Protein AF-0000000072271873 (afdb_homodimer)

Foldseek 3Di:
DVVVLVVLVCVLCVDPLLVVLLVVQVVDQVWDWLVRSCVVSVHDSVVSVVSVVSCVVNVQWDWDDDVPIITIHGDPVVVVVVVVVVVVD/DVVVLVVLVCVLCVDPLLVVLLVVQVVDQVWDWLVRSCVVSVHDSVVSVVSVVSCVVNVQWDWDDDVPIITIHGPPVVVVVVVVVVVVD

Secondary structure (DSSP, 8-state):
-HHHHHHHHHHHH--HHHHHHHHHHHH-TT-EEHHHHHHHHT--HHHHHHHHHHHHHTTSEEEEEETTEEEEEE-HHHHHHHHHHHHT-/-HHHHHHHHHHHH--HHHHHHHHHHHH-TT-EEHHHHHHHHT--HHHHHHHHHHHHHTTSEEEEEETTEEEEEE-HHHHHHHHHHHHT-

pLDDT: mean 91.94, std 7.31, range [57.03, 98.06]

Structure (mmCIF, N/CA/C/O backbone):
data_AF-0000000072271873-model_v1
#
loop_
_entity.id
_entity.type
_entity.pdbx_description
1 polymer 'ArsR family regulatory protein'
#
loop_
_atom_site.group_PDB
_atom_site.id
_atom_site.type_symbol
_atom_site.label_atom_id
_atom_site.label_alt_id
_atom_site.label_comp_id
_atom_site.label_asym_id
_atom_site.label_entity_id
_atom_site.label_seq_id
_atom_site.pdbx_PDB_ins_code
_atom_site.Cartn_x
_atom_site.Cartn_y
_atom_site.Cartn_z
_atom_site.occupancy
_atom_site.B_iso_or_equiv
_atom_site.auth_seq_id
_atom_site.auth_comp_id
_atom_site.auth_asym_id
_atom_site.auth_atom_id
_atom_site.pdbx_PDB_model_num
ATOM 1 N N . MET A 1 1 ? -14.484 7.496 3.025 1 57.03 1 MET A N 1
ATOM 2 C CA . MET A 1 1 ? -14.727 6.141 2.539 1 57.03 1 MET A CA 1
ATOM 3 C C . MET A 1 1 ? -13.641 5.711 1.555 1 57.03 1 MET A C 1
ATOM 5 O O . MET A 1 1 ? -13.156 4.578 1.612 1 57.03 1 MET A O 1
ATOM 9 N N . GLN A 1 2 ? -12.992 6.637 0.75 1 80.56 2 GLN A N 1
ATOM 10 C CA . GLN A 1 2 ? -12.086 6.34 -0.351 1 80.56 2 GLN A CA 1
ATOM 11 C C . GLN A 1 2 ? -10.703 5.953 0.166 1 80.56 2 GLN A C 1
ATOM 13 O O . GLN A 1 2 ? -10.062 5.047 -0.372 1 80.56 2 GLN A O 1
ATOM 18 N N . THR A 1 3 ? -10.516 6.289 1.536 1 85.19 3 THR A N 1
ATOM 19 C CA . THR A 1 3 ? -9.164 6.039 2.027 1 85.19 3 THR A CA 1
ATOM 20 C C . THR A 1 3 ? -9.047 4.625 2.594 1 85.19 3 THR A C 1
ATOM 22 O O . THR A 1 3 ? -7.977 4.02 2.549 1 85.19 3 THR A O 1
ATOM 25 N N . VAL A 1 4 ? -10.164 4.109 3.057 1 89.06 4 VAL A N 1
ATOM 26 C CA . VAL A 1 4 ? -10.133 2.781 3.658 1 89.06 4 VAL A CA 1
ATOM 27 C C . VAL A 1 4 ? -9.891 1.729 2.578 1 89.06 4 VAL A C 1
ATOM 29 O O . VAL A 1 4 ? -9.031 0.862 2.727 1 89.06 4 VAL A O 1
ATOM 32 N N . LYS A 1 5 ? -10.578 1.769 1.527 1 88 5 LYS A N 1
ATOM 33 C CA . LYS A 1 5 ? -10.43 0.822 0.426 1 88 5 LYS A CA 1
ATOM 34 C C . LYS A 1 5 ? -9.031 0.917 -0.192 1 88 5 LYS A C 1
ATOM 36 O O . LYS A 1 5 ? -8.406 -0.103 -0.483 1 88 5 LYS A O 1
ATOM 41 N N . ALA A 1 6 ? -8.617 2.133 -0.348 1 90.62 6 ALA A N 1
ATOM 42 C CA . ALA A 1 6 ? -7.285 2.344 -0.904 1 90.62 6 ALA A CA 1
ATOM 43 C C . ALA A 1 6 ? -6.207 1.769 0.013 1 90.62 6 ALA A C 1
ATOM 45 O O . ALA A 1 6 ? -5.316 1.048 -0.441 1 90.62 6 ALA A O 1
ATOM 46 N N . ALA A 1 7 ? -6.379 2.043 1.294 1 94.44 7 ALA A N 1
ATOM 47 C CA . ALA A 1 7 ? -5.395 1.565 2.264 1 94.44 7 ALA A CA 1
ATOM 48 C C . ALA A 1 7 ? -5.344 0.04 2.287 1 94.44 7 ALA A C 1
ATOM 50 O O . ALA A 1 7 ? -4.27 -0.55 2.41 1 94.44 7 ALA A O 1
ATOM 51 N N . ALA A 1 8 ? -6.461 -0.551 2.145 1 93 8 ALA A N 1
ATOM 52 C CA . ALA A 1 8 ? -6.527 -2.01 2.139 1 93 8 ALA A CA 1
ATOM 53 C C . ALA A 1 8 ? -5.785 -2.59 0.938 1 93 8 ALA A C 1
ATOM 55 O O . ALA A 1 8 ? -5.062 -3.58 1.066 1 93 8 ALA A O 1
ATOM 56 N N . LEU A 1 9 ? -5.969 -2.01 -0.128 1 91 9 LEU A N 1
ATOM 57 C CA . LEU A 1 9 ? -5.266 -2.461 -1.322 1 91 9 LEU A CA 1
ATOM 58 C C . LEU A 1 9 ? -3.76 -2.258 -1.173 1 91 9 LEU A C 1
ATOM 60 O O . LEU A 1 9 ? -2.973 -3.145 -1.517 1 91 9 LEU A O 1
ATOM 64 N N . PHE A 1 10 ? -3.422 -1.111 -0.667 1 94 10 PHE A N 1
ATOM 65 C CA . PHE A 1 10 ? -2.004 -0.831 -0.469 1 94 10 PHE A CA 1
ATOM 66 C C . PHE A 1 10 ? -1.388 -1.821 0.511 1 94 10 PHE A C 1
ATOM 68 O O . PHE A 1 10 ? -0.233 -2.223 0.353 1 94 10 PHE A O 1
ATOM 75 N N . LYS A 1 11 ? -2.156 -2.191 1.42 1 96.06 11 LYS A N 1
ATOM 76 C CA . LYS A 1 11 ? -1.692 -3.188 2.381 1 96.06 11 LYS A CA 1
ATOM 77 C C . LYS A 1 11 ? -1.389 -4.516 1.691 1 96.06 11 LYS A C 1
ATOM 79 O O . LYS A 1 11 ? -0.36 -5.137 1.96 1 96.06 11 LYS A O 1
ATOM 84 N N . VAL A 1 12 ? -2.203 -4.852 0.849 1 95.88 12 VAL A N 1
ATOM 85 C CA . VAL A 1 12 ? -2.023 -6.098 0.116 1 95.88 12 VAL A CA 1
ATOM 86 C C . VAL A 1 12 ? -0.77 -6.016 -0.75 1 95.88 12 VAL A C 1
ATOM 88 O O . VAL A 1 12 ? -0.06 -7.008 -0.926 1 95.88 12 VAL A O 1
ATOM 91 N N . LEU A 1 13 ? -0.451 -4.883 -1.203 1 94.75 13 LEU A N 1
ATOM 92 C CA . LEU A 1 13 ? 0.629 -4.699 -2.164 1 94.75 13 LEU A CA 1
ATOM 93 C C . LEU A 1 13 ? 1.922 -4.301 -1.46 1 94.75 13 LEU A C 1
ATOM 95 O O . LEU A 1 13 ? 2.945 -4.078 -2.109 1 94.75 13 LEU A O 1
ATOM 99 N N . SER A 1 14 ? 1.902 -4.254 -0.173 1 96.75 14 SER A N 1
ATOM 100 C CA . SER A 1 14 ? 3 -3.656 0.578 1 96.75 14 SER A CA 1
ATOM 101 C C . SER A 1 14 ? 4.086 -4.68 0.883 1 96.75 14 SER A C 1
ATOM 103 O O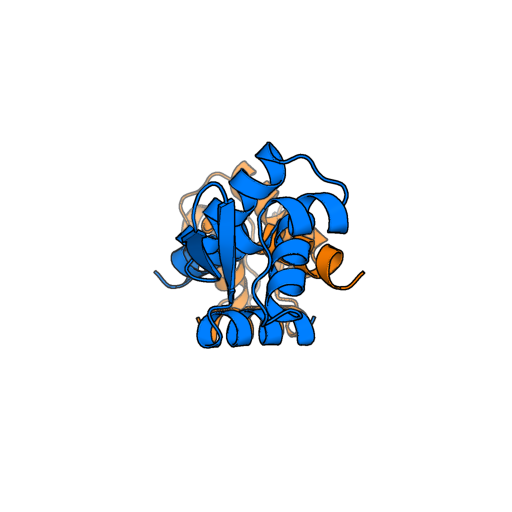 . SER A 1 14 ? 5.027 -4.395 1.627 1 96.75 14 SER A O 1
ATOM 105 N N . ASP A 1 15 ? 3.986 -5.867 0.437 1 97.19 15 ASP A N 1
ATOM 106 C CA . ASP A 1 15 ? 4.977 -6.922 0.637 1 97.19 15 ASP A CA 1
ATOM 107 C C . ASP A 1 15 ? 5.746 -7.203 -0.65 1 97.19 15 ASP A C 1
ATOM 109 O O . ASP A 1 15 ? 5.152 -7.555 -1.672 1 97.19 15 ASP A O 1
ATOM 113 N N . PRO A 1 16 ? 7.113 -7.055 -0.516 1 96.25 16 PRO A N 1
ATOM 114 C CA . PRO A 1 16 ? 7.902 -7.223 -1.738 1 96.25 16 PRO A CA 1
ATOM 115 C C . PRO A 1 16 ? 7.797 -8.625 -2.324 1 96.25 16 PRO A C 1
ATOM 117 O O . PRO A 1 16 ? 7.727 -8.789 -3.545 1 96.25 16 PRO A O 1
ATOM 120 N N . THR A 1 17 ? 7.809 -9.594 -1.513 1 96.69 17 THR A N 1
ATOM 121 C CA . THR A 1 17 ? 7.703 -10.969 -1.98 1 96.69 17 THR A CA 1
ATOM 122 C C . THR A 1 17 ? 6.352 -11.211 -2.645 1 96.69 17 THR A C 1
ATOM 124 O O . THR A 1 17 ? 6.277 -11.844 -3.701 1 96.69 17 THR A O 1
ATOM 127 N N . ARG A 1 18 ? 5.359 -10.703 -2.041 1 97.19 18 ARG A N 1
ATOM 128 C CA . ARG A 1 18 ? 4.012 -10.844 -2.586 1 97.19 18 ARG A CA 1
ATOM 129 C C . ARG A 1 18 ? 3.898 -10.172 -3.947 1 97.19 18 ARG A C 1
ATOM 131 O O . ARG A 1 18 ? 3.258 -10.703 -4.859 1 97.19 18 ARG A O 1
ATOM 138 N N . LEU A 1 19 ? 4.496 -9.062 -4.055 1 96.12 19 LEU A N 1
ATOM 139 C CA . LEU A 1 19 ? 4.492 -8.359 -5.336 1 96.12 19 LEU A CA 1
ATOM 140 C C . LEU A 1 19 ? 5.258 -9.156 -6.391 1 96.12 19 LEU A C 1
ATOM 142 O O . LEU A 1 19 ? 4.84 -9.219 -7.551 1 96.12 19 LEU A O 1
ATOM 146 N N . GLN A 1 20 ? 6.309 -9.719 -5.965 1 95.88 20 GLN A N 1
ATOM 147 C CA . GLN A 1 20 ? 7.078 -10.531 -6.895 1 95.88 20 GLN A CA 1
ATOM 148 C C . GLN A 1 20 ? 6.266 -11.727 -7.383 1 95.88 20 GLN A C 1
ATOM 150 O O . GLN A 1 20 ? 6.305 -12.07 -8.562 1 95.88 20 GLN A O 1
ATOM 155 N N . LEU A 1 21 ? 5.586 -12.336 -6.504 1 96.31 21 LEU A N 1
ATOM 156 C CA . LEU A 1 21 ? 4.727 -13.453 -6.863 1 96.31 21 LEU A CA 1
ATOM 157 C C . LEU A 1 21 ? 3.65 -13.016 -7.852 1 96.31 21 LEU A C 1
ATOM 159 O O . LEU A 1 21 ? 3.381 -13.719 -8.836 1 96.31 21 LEU A O 1
ATOM 163 N N . LEU A 1 22 ? 3.047 -11.914 -7.578 1 96.25 22 LEU A N 1
ATOM 164 C CA . LEU A 1 22 ? 2.014 -11.367 -8.453 1 96.25 22 LEU A CA 1
ATOM 165 C C . LEU A 1 22 ? 2.541 -11.203 -9.883 1 96.25 22 LEU A C 1
ATOM 167 O O . LEU A 1 22 ? 1.889 -11.625 -10.836 1 96.25 22 LEU A O 1
ATOM 171 N N . TYR A 1 23 ? 3.691 -10.648 -9.969 1 95 23 TYR A N 1
ATOM 172 C CA . TYR A 1 23 ? 4.266 -10.406 -11.289 1 95 23 TYR A CA 1
ATOM 173 C C . TYR A 1 23 ? 4.656 -11.711 -11.969 1 95 23 TYR A C 1
ATOM 175 O O . TYR A 1 23 ? 4.551 -11.836 -13.195 1 95 23 TYR A O 1
ATOM 183 N N . LEU A 1 24 ? 5.145 -12.633 -11.219 1 94.56 24 LEU A N 1
ATOM 184 C CA . LEU A 1 24 ? 5.473 -13.938 -11.773 1 94.56 24 LEU A CA 1
ATOM 185 C C . LEU A 1 24 ? 4.246 -14.578 -12.414 1 94.56 24 LEU A C 1
ATOM 187 O O . LEU A 1 24 ? 4.328 -15.109 -13.531 1 94.56 24 LEU A O 1
ATOM 191 N N . VAL A 1 25 ? 3.17 -14.492 -11.766 1 95.38 25 VAL A N 1
ATOM 192 C CA . VAL A 1 25 ? 1.926 -15.047 -12.289 1 95.38 25 VAL A CA 1
ATOM 193 C C . VAL A 1 25 ? 1.507 -14.273 -13.539 1 95.38 25 VAL A C 1
ATOM 195 O O . VAL A 1 25 ? 1.115 -14.875 -14.547 1 95.38 25 VAL A O 1
ATOM 198 N N . ALA A 1 26 ? 1.603 -12.984 -13.477 1 94.06 26 ALA A N 1
ATOM 199 C CA . ALA A 1 26 ? 1.192 -12.133 -14.586 1 94.06 26 ALA A CA 1
ATOM 200 C C . ALA A 1 26 ? 2.018 -12.422 -15.836 1 94.06 26 ALA A C 1
ATOM 202 O O . ALA A 1 26 ? 1.503 -12.359 -16.953 1 94.06 26 ALA A O 1
ATOM 203 N N . GLU A 1 27 ? 3.242 -12.727 -15.664 1 92.06 27 GLU A N 1
ATOM 204 C CA . GLU A 1 27 ? 4.176 -12.93 -16.766 1 92.06 27 GLU A CA 1
ATOM 205 C C . GLU A 1 27 ? 4.062 -14.336 -17.344 1 92.06 27 GLU A C 1
ATOM 207 O O . GLU A 1 27 ? 4.609 -14.633 -18.406 1 92.06 27 GLU A O 1
ATOM 212 N N . ASN A 1 28 ? 3.412 -15.148 -16.609 1 89.38 28 ASN A N 1
ATOM 213 C CA . ASN A 1 28 ? 3.277 -16.547 -17.031 1 89.38 28 ASN A CA 1
ATOM 214 C C . ASN A 1 28 ? 1.812 -16.953 -17.156 1 89.38 28 ASN A C 1
ATOM 216 O O . ASN A 1 28 ? 1.279 -17.656 -16.312 1 89.38 28 ASN A O 1
ATOM 220 N N . PRO A 1 29 ? 1.291 -16.641 -18.25 1 77.06 29 PRO A N 1
ATOM 221 C CA . PRO A 1 29 ? -0.138 -16.906 -18.422 1 77.06 29 PRO A CA 1
ATOM 222 C C . PRO A 1 29 ? -0.461 -18.406 -18.438 1 77.06 29 PRO A C 1
ATOM 224 O O . PRO A 1 29 ? -1.589 -18.797 -18.125 1 77.06 29 PRO A O 1
ATOM 227 N N . GLU A 1 30 ? 0.461 -19.375 -18.859 1 76.5 30 GLU A N 1
ATOM 228 C CA . GLU A 1 30 ? 0.23 -20.812 -18.812 1 76.5 30 GLU A CA 1
ATOM 229 C C . GLU A 1 30 ? 0.114 -21.312 -17.375 1 76.5 30 GLU A C 1
ATOM 231 O O . GLU A 1 30 ? 0.116 -22.516 -17.125 1 76.5 30 GLU A O 1
ATOM 236 N N . ARG A 1 31 ? -0.422 -20.781 -16.578 1 78.75 31 ARG A N 1
ATOM 237 C CA . ARG A 1 31 ? -0.798 -20.875 -15.172 1 78.75 31 ARG A CA 1
ATOM 238 C C . ARG A 1 31 ? 0.296 -21.547 -14.359 1 78.75 31 ARG A C 1
ATOM 240 O O . ARG A 1 31 ? 0.825 -22.594 -14.758 1 78.75 31 ARG A O 1
ATOM 247 N N . LEU A 1 32 ? 0.805 -20.938 -13.375 1 91.31 32 LEU A N 1
ATOM 248 C CA . LEU A 1 32 ? 1.803 -21.406 -12.414 1 91.31 32 LEU A CA 1
ATOM 249 C C . LEU A 1 32 ? 1.135 -22.062 -11.203 1 91.31 32 LEU A C 1
ATOM 251 O O . LEU A 1 32 ? 0.108 -21.578 -10.727 1 91.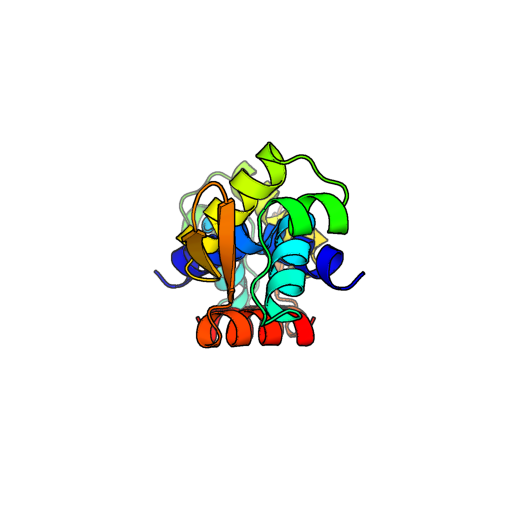31 32 LEU A O 1
ATOM 255 N N . CYS A 1 33 ? 1.712 -23.203 -10.789 1 92.94 33 CYS A N 1
ATOM 256 C CA . CYS A 1 33 ? 1.208 -23.812 -9.57 1 92.94 33 CYS A CA 1
ATOM 257 C C . CYS A 1 33 ? 2.047 -23.406 -8.367 1 92.94 33 CYS A C 1
ATOM 259 O O . CYS A 1 33 ? 3.072 -22.734 -8.516 1 92.94 33 CYS A O 1
ATOM 261 N N . CYS A 1 34 ? 1.631 -23.828 -7.117 1 94 34 CYS A N 1
ATOM 262 C CA . CYS A 1 34 ? 2.283 -23.453 -5.867 1 94 34 CYS A CA 1
ATOM 263 C C . CYS A 1 34 ? 3.736 -23.922 -5.855 1 94 34 CYS A C 1
ATOM 265 O O . CYS A 1 34 ? 4.609 -23.219 -5.336 1 94 34 CYS A O 1
ATOM 267 N N . VAL A 1 35 ? 4.004 -25 -6.523 1 94.38 35 VAL A N 1
ATOM 268 C CA . VAL A 1 35 ? 5.359 -25.547 -6.555 1 94.38 35 VAL A CA 1
ATOM 269 C C . VAL A 1 35 ? 6.246 -24.672 -7.434 1 94.38 35 VAL A C 1
ATOM 271 O O . VAL A 1 35 ? 7.363 -24.328 -7.047 1 94.38 35 VAL A O 1
ATOM 274 N N . ASP A 1 36 ? 5.758 -24.328 -8.586 1 95.25 36 ASP A N 1
ATOM 275 C CA . ASP A 1 36 ? 6.492 -23.438 -9.484 1 95.25 36 ASP A CA 1
ATOM 276 C C . ASP A 1 36 ? 6.859 -22.141 -8.797 1 95.25 36 ASP A C 1
ATOM 278 O O . ASP A 1 36 ? 7.988 -21.656 -8.922 1 95.25 36 ASP A O 1
ATOM 282 N N . LEU A 1 37 ? 5.941 -21.609 -8.102 1 95.88 37 LEU A N 1
ATOM 283 C CA . LEU A 1 37 ? 6.121 -20.312 -7.441 1 95.88 37 LEU A CA 1
ATOM 284 C C . LEU A 1 37 ? 7.156 -20.406 -6.324 1 95.88 37 LEU A C 1
ATOM 286 O O . LEU A 1 37 ? 8.039 -19.562 -6.215 1 95.88 37 LEU A O 1
ATOM 290 N N . SER A 1 38 ? 7.051 -21.438 -5.543 1 96.75 38 SER A N 1
ATOM 291 C CA . SER A 1 38 ? 7.984 -21.656 -4.441 1 96.75 38 SER A CA 1
ATOM 292 C C . SER A 1 38 ? 9.414 -21.781 -4.949 1 96.75 38 SER A C 1
ATOM 294 O O . SER A 1 38 ? 10.328 -21.172 -4.383 1 96.75 38 SER A O 1
ATOM 296 N N . GLU A 1 39 ? 9.578 -22.5 -5.98 1 95.88 39 GLU A N 1
ATOM 297 C CA . GLU A 1 39 ? 10.898 -22.719 -6.559 1 95.88 39 GLU A CA 1
ATOM 298 C C . GLU A 1 39 ? 11.438 -21.453 -7.211 1 95.88 39 GLU A C 1
ATOM 300 O O . GLU A 1 39 ? 12.617 -21.125 -7.07 1 95.88 39 GLU A O 1
ATOM 305 N N . ALA A 1 40 ? 10.578 -20.766 -7.879 1 94.75 40 ALA A N 1
ATOM 306 C CA . ALA A 1 40 ? 10.992 -19.594 -8.641 1 94.75 40 ALA A CA 1
ATOM 307 C C . ALA A 1 40 ? 11.539 -18.5 -7.715 1 94.75 40 ALA A C 1
ATOM 309 O O . ALA A 1 40 ? 12.5 -17.812 -8.062 1 94.75 40 ALA A O 1
ATOM 310 N N . LEU A 1 41 ? 10.93 -18.344 -6.484 1 95.19 41 LEU A N 1
ATOM 311 C CA . LEU A 1 41 ? 11.336 -17.266 -5.598 1 95.19 41 LEU A CA 1
ATOM 312 C C . LEU A 1 41 ? 12.125 -17.797 -4.406 1 95.19 41 LEU A C 1
ATOM 314 O O . LEU A 1 41 ? 12.594 -17.031 -3.566 1 95.19 41 LEU A O 1
ATOM 318 N N . ALA A 1 42 ? 12.312 -19.094 -4.379 1 97 42 ALA A N 1
ATOM 319 C CA . ALA A 1 42 ? 13.031 -19.75 -3.291 1 97 42 ALA A CA 1
ATOM 320 C C . ALA A 1 42 ? 12.406 -19.422 -1.939 1 97 42 ALA A C 1
ATOM 322 O O . ALA A 1 42 ? 13.102 -19.047 -0.998 1 97 42 ALA A O 1
ATOM 323 N N . VAL A 1 43 ? 11.141 -19.531 -1.847 1 96.44 43 VAL A N 1
ATOM 324 C CA . VAL A 1 43 ? 10.383 -19.359 -0.614 1 96.44 43 VAL A CA 1
ATOM 325 C C . VAL A 1 43 ? 9.633 -20.656 -0.287 1 96.44 43 VAL A C 1
ATOM 327 O O . VAL A 1 43 ? 9.445 -21.5 -1.158 1 96.44 43 VAL A O 1
ATOM 330 N N . SER A 1 44 ? 9.234 -20.766 0.957 1 96.62 44 SER A N 1
ATOM 331 C CA . SER A 1 44 ? 8.586 -22 1.407 1 96.62 44 SER A CA 1
ATOM 332 C C . SER A 1 44 ? 7.168 -22.109 0.854 1 96.62 44 SER A C 1
ATOM 334 O O . SER A 1 44 ? 6.559 -21.094 0.491 1 96.62 44 SER A O 1
ATOM 336 N N . ALA A 1 45 ? 6.664 -23.297 0.832 1 94.94 45 ALA A N 1
ATOM 337 C CA . ALA A 1 45 ? 5.305 -23.562 0.375 1 94.94 45 ALA A CA 1
ATOM 338 C C . ALA A 1 45 ? 4.285 -22.844 1.251 1 94.94 45 ALA A C 1
ATOM 340 O O . ALA A 1 45 ? 3.342 -22.234 0.742 1 94.94 45 ALA A O 1
ATOM 341 N N . PRO A 1 46 ? 4.445 -22.859 2.588 1 96.44 46 PRO A N 1
ATOM 342 C CA . PRO A 1 46 ? 3.5 -22.094 3.414 1 96.44 46 PRO A CA 1
ATOM 343 C C . PRO A 1 46 ? 3.512 -20.609 3.105 1 96.44 46 PRO A C 1
ATOM 345 O O . PRO A 1 46 ? 2.465 -19.953 3.146 1 96.44 46 PRO A O 1
ATOM 348 N N . THR A 1 47 ? 4.68 -20.078 2.783 1 96.81 47 THR A N 1
ATOM 349 C CA . THR A 1 47 ? 4.805 -18.656 2.428 1 96.81 47 THR A CA 1
ATOM 350 C C . THR A 1 47 ? 4.051 -18.359 1.138 1 96.81 47 THR A C 1
ATOM 352 O O . THR A 1 47 ? 3.301 -17.375 1.065 1 96.81 47 THR A O 1
ATOM 355 N N . VAL A 1 48 ? 4.215 -19.172 0.197 1 97.25 48 VAL A N 1
ATOM 356 C CA . VAL A 1 48 ? 3.514 -19 -1.071 1 97.25 48 VAL A CA 1
ATOM 357 C C . VAL A 1 48 ? 2.006 -19.078 -0.845 1 97.25 48 VAL A C 1
ATOM 359 O O . VAL A 1 48 ? 1.254 -18.234 -1.337 1 97.25 48 VAL A O 1
ATOM 362 N N . THR A 1 49 ? 1.615 -20.094 -0.156 1 95.94 49 THR A N 1
ATOM 363 C CA . THR A 1 49 ? 0.194 -20.281 0.106 1 95.94 49 THR A CA 1
ATOM 364 C C . THR A 1 49 ? -0.406 -19.062 0.787 1 95.94 49 THR A C 1
ATOM 366 O O . THR A 1 49 ? -1.453 -18.562 0.369 1 95.94 49 THR A O 1
ATOM 369 N N . HIS A 1 50 ? 0.27 -18.547 1.779 1 97.44 50 HIS A N 1
ATOM 370 C CA . HIS A 1 50 ? -0.206 -17.391 2.523 1 97.44 50 HIS A CA 1
ATOM 371 C C . HIS A 1 50 ? -0.295 -16.156 1.627 1 97.44 50 HIS A C 1
ATOM 373 O O . HIS A 1 50 ? -1.312 -15.469 1.621 1 97.44 50 HIS A O 1
ATOM 379 N N . HIS A 1 51 ? 0.692 -15.93 0.847 1 98.06 51 HIS A N 1
ATOM 380 C CA . HIS A 1 51 ? 0.719 -14.758 -0.015 1 98.06 51 HIS A CA 1
ATOM 381 C C . HIS A 1 51 ? -0.314 -14.867 -1.132 1 98.06 51 HIS A C 1
ATOM 383 O O . HIS A 1 51 ? -1.003 -13.891 -1.445 1 98.06 51 HIS A O 1
ATOM 389 N N . MET A 1 52 ? -0.424 -16 -1.643 1 97.44 52 MET A N 1
ATOM 390 C CA . MET A 1 52 ? -1.364 -16.203 -2.742 1 97.44 52 MET A CA 1
ATOM 391 C C . MET A 1 52 ? -2.805 -16.078 -2.254 1 97.44 52 MET A C 1
ATOM 393 O O . MET A 1 52 ? -3.674 -15.594 -2.979 1 97.44 52 MET A O 1
ATOM 397 N N . LYS A 1 53 ? -3.025 -16.562 -1.078 1 97.5 53 LYS A N 1
ATOM 398 C CA . LYS A 1 53 ? -4.352 -16.375 -0.492 1 97.5 53 LYS A CA 1
ATOM 399 C C . LYS A 1 53 ? -4.699 -14.898 -0.367 1 97.5 53 LYS A C 1
ATOM 401 O O . LYS A 1 53 ? -5.809 -14.484 -0.716 1 97.5 53 LYS A O 1
ATOM 406 N N . LYS A 1 54 ? -3.826 -14.117 0.071 1 97.69 54 LYS A N 1
ATOM 407 C CA . LYS A 1 54 ? -4.043 -12.68 0.214 1 97.69 54 LYS A CA 1
ATOM 408 C C . LYS A 1 54 ? -4.312 -12.023 -1.14 1 97.69 54 LYS A C 1
ATOM 410 O O . LYS A 1 54 ? -5.184 -11.164 -1.258 1 97.69 54 LYS A O 1
ATOM 415 N N . LEU A 1 55 ? -3.572 -12.414 -2.131 1 97.62 55 LEU A N 1
ATOM 416 C CA . LEU A 1 55 ? -3.75 -11.875 -3.477 1 97.62 55 LEU A CA 1
ATOM 417 C C . LEU A 1 55 ? -5.102 -12.289 -4.051 1 97.62 55 LEU A C 1
ATOM 419 O O . LEU A 1 55 ? -5.762 -11.492 -4.719 1 97.62 55 LEU A O 1
ATOM 423 N N . ALA A 1 56 ? -5.453 -13.508 -3.756 1 96.81 56 ALA A N 1
ATOM 424 C CA . ALA A 1 56 ? -6.75 -14 -4.219 1 96.81 56 ALA A CA 1
ATOM 425 C C . ALA A 1 56 ? -7.891 -13.273 -3.514 1 96.81 56 ALA A C 1
ATOM 427 O O . ALA A 1 56 ? -8.867 -12.875 -4.152 1 96.81 56 ALA A O 1
ATOM 428 N N . ASP A 1 57 ? -7.762 -13.062 -2.209 1 96.5 57 ASP A N 1
ATOM 429 C CA . ASP A 1 57 ? -8.773 -12.359 -1.427 1 96.5 57 ASP A CA 1
ATOM 430 C C . ASP A 1 57 ? -8.953 -10.93 -1.929 1 96.5 57 ASP A C 1
ATOM 432 O O . ASP A 1 57 ? -10.055 -10.367 -1.839 1 96.5 57 ASP A O 1
ATOM 436 N N . ALA A 1 58 ? -7.934 -10.375 -2.484 1 95.56 58 ALA A N 1
ATOM 437 C CA . ALA A 1 58 ? -7.977 -9.016 -3.016 1 95.56 58 ALA A CA 1
ATOM 438 C C . ALA A 1 58 ? -8.383 -9.016 -4.488 1 95.56 58 ALA A C 1
ATOM 440 O O . ALA A 1 58 ? -8.336 -7.977 -5.148 1 95.56 58 ALA A O 1
ATOM 441 N N . ASN A 1 59 ? -8.641 -10.117 -5.031 1 95.56 59 ASN A N 1
ATOM 442 C CA . ASN A 1 59 ? -9.102 -10.289 -6.406 1 95.56 59 ASN A CA 1
ATOM 443 C C . ASN A 1 59 ? -8.008 -9.922 -7.41 1 95.56 59 ASN A C 1
ATOM 445 O O . ASN A 1 59 ? -8.297 -9.375 -8.477 1 95.56 59 ASN A O 1
ATOM 449 N N . LEU A 1 60 ? -6.84 -10.164 -7.086 1 96.19 60 LEU A N 1
ATOM 450 C CA . LEU A 1 60 ? -5.73 -9.898 -7.996 1 96.19 60 LEU A CA 1
ATOM 451 C C . LEU A 1 60 ? -5.352 -11.156 -8.773 1 96.19 60 LEU A C 1
ATOM 453 O O . LEU A 1 60 ? -4.82 -11.07 -9.883 1 96.19 60 LEU A O 1
ATOM 457 N N . VAL A 1 61 ? -5.668 -12.305 -8.148 1 96.94 61 VAL A N 1
ATOM 458 C CA . VAL A 1 61 ? -5.457 -13.594 -8.797 1 96.94 61 VAL A CA 1
ATOM 459 C C . VAL A 1 61 ? -6.652 -14.508 -8.523 1 96.94 61 VAL A C 1
ATOM 461 O O . VAL A 1 61 ? -7.395 -14.297 -7.559 1 96.94 61 VAL A O 1
ATOM 464 N N . THR A 1 62 ? -6.832 -15.391 -9.414 1 96 62 THR A N 1
ATOM 465 C CA . THR A 1 62 ? -7.797 -16.469 -9.195 1 96 62 THR A CA 1
ATOM 466 C C . THR A 1 62 ? -7.082 -17.781 -8.938 1 96 62 THR A C 1
ATOM 468 O O . THR A 1 62 ? -6.09 -18.109 -9.594 1 96 62 THR A O 1
ATOM 471 N N . ARG A 1 63 ? -7.59 -18.5 -7.984 1 95.06 63 ARG A N 1
ATOM 472 C CA . ARG A 1 63 ? -7.035 -19.797 -7.625 1 95.06 63 ARG A CA 1
ATOM 473 C C . ARG A 1 63 ? -7.887 -20.938 -8.188 1 95.06 63 ARG A C 1
ATOM 475 O O . ARG A 1 63 ? -9.109 -20.922 -8.055 1 95.06 63 ARG A O 1
ATOM 482 N N . HIS A 1 64 ? -7.234 -21.906 -8.875 1 93.56 64 HIS A N 1
ATOM 483 C CA . HIS A 1 64 ? -7.875 -23.109 -9.391 1 93.56 64 HIS A CA 1
ATOM 484 C C . HIS A 1 64 ? -7.203 -24.359 -8.852 1 93.56 64 HIS A C 1
ATOM 486 O O . HIS A 1 64 ? -5.973 -24.453 -8.828 1 93.56 64 HIS A O 1
ATOM 492 N N . LYS A 1 65 ? -8.039 -25.25 -8.43 1 93.69 65 LYS A N 1
ATOM 493 C CA . LYS A 1 65 ? -7.496 -26.516 -7.941 1 93.69 65 LYS A CA 1
ATOM 494 C C . LYS A 1 65 ? -7.535 -27.578 -9.023 1 93.69 65 LYS A C 1
ATOM 496 O O . LYS A 1 65 ? -8.555 -27.766 -9.688 1 93.69 65 LYS A O 1
ATOM 501 N N . ARG A 1 66 ? -6.488 -28.203 -9.227 1 91.12 66 ARG A N 1
ATOM 502 C CA . ARG A 1 66 ? -6.375 -29.344 -10.133 1 91.12 66 ARG A CA 1
ATOM 503 C C . ARG A 1 66 ? -5.656 -30.516 -9.461 1 91.12 66 ARG A C 1
ATOM 505 O O . ARG A 1 66 ? -4.438 -30.484 -9.281 1 91.12 66 ARG A O 1
ATOM 512 N N . GLY A 1 67 ? -6.449 -31.547 -9.258 1 93.88 67 GLY A N 1
ATOM 513 C CA . GLY A 1 67 ? -5.836 -32.625 -8.508 1 93.88 67 GLY A CA 1
ATOM 514 C C . GLY A 1 67 ? -5.328 -32.219 -7.145 1 93.88 67 GLY A C 1
ATOM 515 O O . GLY A 1 67 ? -6.086 -31.688 -6.328 1 93.88 67 GLY A O 1
ATOM 516 N N . LYS A 1 68 ? -4.047 -32.375 -6.945 1 91.88 68 LYS A N 1
ATOM 517 C CA . LYS A 1 68 ? -3.438 -32.062 -5.652 1 91.88 68 LYS A CA 1
ATOM 518 C C . LYS A 1 68 ? -2.877 -30.656 -5.609 1 91.88 68 LYS A C 1
ATOM 520 O O . LYS A 1 68 ? -2.445 -30.188 -4.555 1 91.88 68 LYS A O 1
ATOM 525 N N . TRP A 1 69 ? -2.984 -30.016 -6.766 1 91.31 69 TRP A N 1
ATOM 526 C CA . TRP A 1 69 ? -2.217 -28.766 -6.824 1 91.31 69 TRP A CA 1
ATOM 527 C C . TRP A 1 69 ? -3.137 -27.562 -7.023 1 91.31 69 TRP A C 1
ATOM 529 O O . TRP A 1 69 ? -4.207 -27.688 -7.621 1 91.31 69 TRP A O 1
ATOM 539 N N . ALA A 1 70 ? -2.588 -26.406 -6.477 1 94.5 70 ALA A N 1
ATOM 540 C CA . ALA A 1 70 ? -3.236 -25.109 -6.695 1 94.5 70 ALA A CA 1
ATOM 541 C C . ALA A 1 70 ? -2.566 -24.344 -7.832 1 94.5 70 ALA A C 1
ATOM 543 O O . ALA A 1 70 ? -1.343 -24.188 -7.844 1 94.5 70 ALA A O 1
ATOM 544 N N . TYR A 1 71 ? -3.449 -23.891 -8.859 1 95 71 TYR A N 1
ATOM 545 C CA . TYR A 1 71 ? -2.984 -23.078 -9.977 1 95 71 TYR A CA 1
ATOM 546 C C . TYR A 1 71 ? -3.549 -21.656 -9.898 1 95 71 TYR A C 1
ATOM 548 O O . TYR A 1 71 ? -4.664 -21.453 -9.406 1 95 71 TYR A O 1
ATOM 556 N N . TYR A 1 72 ? -2.738 -20.688 -10.453 1 95.62 72 TYR A N 1
ATOM 557 C CA . TYR A 1 72 ? -3.119 -19.297 -10.289 1 95.62 72 TYR A CA 1
ATOM 558 C C . TYR A 1 72 ? -3.127 -18.578 -11.633 1 95.62 72 TYR A C 1
ATOM 560 O O . TYR A 1 72 ? -2.252 -18.797 -12.469 1 95.62 72 TYR A O 1
ATOM 568 N N . GLU A 1 73 ? -4.148 -17.719 -11.688 1 94.94 73 GLU A N 1
ATOM 569 C CA . GLU A 1 73 ? -4.309 -16.875 -12.875 1 94.94 73 GLU A CA 1
ATOM 570 C C . GLU A 1 73 ? -4.5 -15.406 -12.492 1 94.94 73 GLU A C 1
ATOM 572 O O . GLU A 1 73 ? -5.211 -15.102 -11.531 1 94.94 73 GLU A O 1
ATOM 577 N N . ILE A 1 74 ? -3.914 -14.609 -13.352 1 96.25 74 ILE A N 1
ATOM 578 C CA . ILE A 1 74 ? -3.994 -13.172 -13.086 1 96.25 74 ILE A CA 1
ATOM 579 C C . ILE A 1 74 ? -5.387 -12.656 -13.445 1 96.25 74 ILE A C 1
ATOM 581 O O . ILE A 1 74 ? -5.965 -13.07 -14.453 1 96.25 74 ILE A O 1
ATOM 585 N N . VAL A 1 75 ? -5.895 -11.797 -12.562 1 95 75 VAL A N 1
ATOM 586 C CA . VAL A 1 75 ? -7.078 -11.023 -12.93 1 95 75 VAL A CA 1
ATOM 587 C C . VAL A 1 75 ? -6.656 -9.75 -13.656 1 95 75 VAL A C 1
ATOM 589 O O . VAL A 1 75 ? -6.254 -8.773 -13.023 1 95 75 VAL A O 1
ATOM 592 N N . ASN A 1 76 ? -6.855 -9.672 -14.852 1 92.62 76 ASN A N 1
ATOM 593 C CA . ASN A 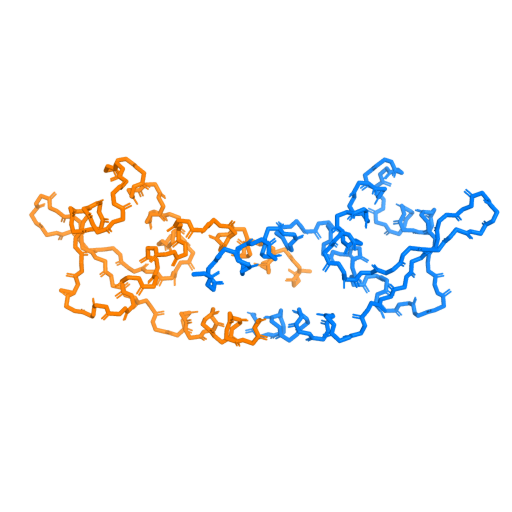1 76 ? -6.215 -8.703 -15.742 1 92.62 76 ASN A CA 1
ATOM 594 C C . ASN A 1 76 ? -6.602 -7.273 -15.383 1 92.62 76 ASN A C 1
ATOM 596 O O . ASN A 1 76 ? -5.738 -6.398 -15.281 1 92.62 76 ASN A O 1
ATOM 600 N N . ASP A 1 77 ? -7.824 -7.051 -15.18 1 89.94 77 ASP A N 1
ATOM 601 C CA . ASP A 1 77 ? -8.289 -5.688 -14.945 1 89.94 77 ASP A CA 1
ATOM 602 C C . ASP A 1 77 ? -7.695 -5.117 -13.656 1 89.94 77 ASP A C 1
ATOM 604 O O . ASP A 1 77 ? -7.219 -3.982 -13.633 1 89.94 77 ASP A O 1
ATOM 608 N N . GLU A 1 78 ? -7.723 -5.93 -12.68 1 89.5 78 GLU A N 1
ATOM 609 C CA . GLU A 1 78 ? -7.188 -5.484 -11.398 1 89.5 78 GLU A CA 1
ATOM 610 C C . GLU A 1 78 ? -5.668 -5.336 -11.453 1 89.5 78 GLU A C 1
ATOM 612 O O . GLU A 1 78 ? -5.113 -4.379 -10.914 1 89.5 78 GLU A O 1
ATOM 617 N N . PHE A 1 79 ? -5.074 -6.172 -12.148 1 91.94 79 PHE A N 1
ATOM 618 C CA . PHE A 1 79 ? -3.625 -6.109 -12.289 1 91.94 79 PHE A CA 1
ATOM 619 C C . PHE A 1 79 ? -3.213 -4.879 -13.086 1 91.94 79 PHE A C 1
ATOM 621 O O . P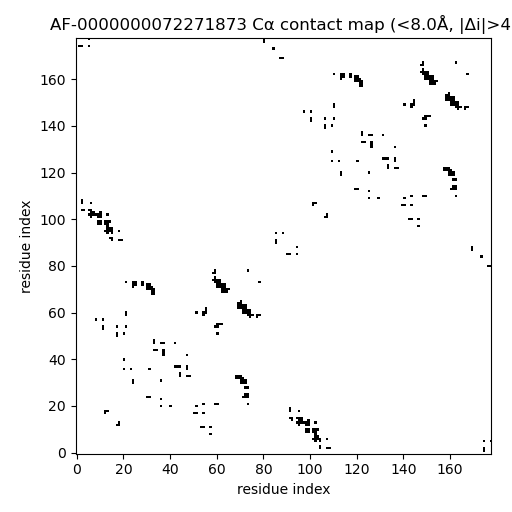HE A 1 79 ? -2.197 -4.246 -12.789 1 91.94 79 PHE A O 1
ATOM 628 N N . ALA A 1 80 ? -3.939 -4.617 -14.047 1 88.94 80 ALA A N 1
ATOM 629 C CA . ALA A 1 80 ? -3.619 -3.451 -14.867 1 88.94 80 ALA A CA 1
ATOM 630 C C . ALA A 1 80 ? -3.574 -2.182 -14.023 1 88.94 80 ALA A C 1
ATOM 632 O O . ALA A 1 80 ? -2.705 -1.329 -14.219 1 88.94 80 ALA A O 1
ATOM 633 N N . ARG A 1 81 ? -4.422 -2.123 -13.133 1 84.38 81 ARG A N 1
ATOM 634 C CA . ARG A 1 81 ? -4.473 -0.969 -12.242 1 84.38 81 ARG A CA 1
ATOM 635 C C . ARG A 1 81 ? -3.232 -0.907 -11.359 1 84.38 81 ARG A C 1
ATOM 637 O O . ARG A 1 81 ? -2.596 0.143 -11.242 1 84.38 81 ARG A O 1
ATOM 644 N N . VAL A 1 82 ? -2.91 -2.041 -10.805 1 87.81 82 VAL A N 1
ATOM 645 C CA . VAL A 1 82 ? -1.755 -2.127 -9.922 1 87.81 82 VAL A CA 1
ATOM 646 C C . VAL A 1 82 ? -0.475 -1.872 -10.711 1 87.81 82 VAL A C 1
ATOM 648 O O . VAL A 1 82 ? 0.407 -1.139 -10.258 1 87.81 82 VAL A O 1
ATOM 651 N N . HIS A 1 83 ? -0.438 -2.418 -11.867 1 88.31 83 HIS A N 1
ATOM 652 C CA . HIS A 1 83 ? 0.733 -2.275 -12.727 1 88.31 83 HIS A CA 1
ATOM 653 C C . HIS A 1 83 ? 0.957 -0.819 -13.117 1 88.31 83 HIS A C 1
ATOM 655 O O . HIS A 1 83 ? 2.098 -0.351 -13.156 1 88.31 83 HIS A O 1
ATOM 661 N N . GLU A 1 84 ? -0.071 -0.212 -13.414 1 82.5 84 GLU A N 1
ATOM 662 C CA . GLU A 1 84 ? 0.034 1.199 -13.773 1 82.5 84 GLU A CA 1
ATOM 663 C C . GLU A 1 84 ? 0.564 2.029 -12.609 1 82.5 84 GLU A C 1
ATOM 665 O O . GLU A 1 84 ? 1.368 2.943 -12.805 1 82.5 84 GLU A O 1
ATOM 670 N N . LEU A 1 85 ? 0.086 1.628 -11.461 1 76.81 85 LEU A N 1
ATOM 671 C CA . LEU A 1 85 ? 0.528 2.314 -10.25 1 76.81 85 LEU A CA 1
ATOM 672 C C . LEU A 1 85 ? 2.033 2.158 -10.055 1 76.81 85 LEU A C 1
ATOM 674 O O . LEU A 1 85 ? 2.723 3.125 -9.727 1 76.81 85 LEU A O 1
ATOM 678 N N . ILE A 1 86 ? 2.557 1.034 -10.336 1 82.75 86 ILE A N 1
ATOM 679 C CA . ILE A 1 86 ? 3.951 0.692 -10.086 1 82.75 86 ILE A CA 1
ATOM 680 C C . ILE A 1 86 ? 4.836 1.272 -11.188 1 82.75 86 ILE A C 1
ATOM 682 O O . ILE A 1 86 ? 5.957 1.712 -10.93 1 82.75 86 ILE A O 1
ATOM 686 N N . ARG A 1 87 ? 4.316 1.347 -12.328 1 79.81 87 ARG A N 1
ATOM 687 C CA . ARG A 1 87 ? 5.07 1.861 -13.461 1 79.81 87 ARG A CA 1
ATOM 688 C C . ARG A 1 87 ? 5.363 3.35 -13.297 1 79.81 87 ARG A C 1
ATOM 690 O O . ARG A 1 87 ? 6.387 3.844 -13.781 1 79.81 87 ARG A O 1
ATOM 697 N N . THR A 1 88 ? 4.531 3.957 -12.617 1 69.38 88 THR A N 1
ATOM 698 C CA . THR A 1 88 ? 4.691 5.398 -12.461 1 69.38 88 THR A CA 1
ATOM 699 C C . THR A 1 88 ? 5.648 5.715 -11.32 1 69.38 88 THR A C 1
ATOM 701 O O . THR A 1 88 ? 6.074 6.863 -11.156 1 69.38 88 THR A O 1
ATOM 704 N N . LEU A 1 89 ? 5.953 4.73 -10.547 1 67.62 89 LEU A N 1
ATOM 705 C CA . LEU A 1 89 ? 6.852 4.957 -9.422 1 67.62 89 LEU A CA 1
ATOM 706 C C . LEU A 1 89 ? 8.312 4.879 -9.859 1 67.62 89 LEU A C 1
ATOM 708 O O . LEU A 1 89 ? 9.156 5.621 -9.352 1 67.62 89 LEU A O 1
ATOM 712 N N . MET B 1 1 ? 14.07 -5.09 -8.578 1 57.19 1 MET B N 1
ATOM 713 C CA . MET B 1 1 ? 14.352 -3.826 -7.906 1 57.19 1 MET B CA 1
ATOM 714 C C . MET B 1 1 ? 13.094 -2.967 -7.809 1 57.19 1 MET B C 1
ATOM 716 O O . MET B 1 1 ? 12.82 -2.369 -6.766 1 57.19 1 MET B O 1
ATOM 720 N N . GLN B 1 2 ? 12.086 -3.041 -8.789 1 80.62 2 GLN B N 1
ATOM 721 C CA . GLN B 1 2 ? 10.938 -2.146 -8.914 1 80.62 2 GLN B CA 1
ATOM 722 C C . GLN B 1 2 ? 9.852 -2.498 -7.898 1 80.62 2 GLN B C 1
ATOM 724 O O . GLN B 1 2 ? 9.227 -1.609 -7.316 1 80.62 2 GLN B O 1
ATOM 729 N N . THR B 1 3 ? 10.062 -3.775 -7.309 1 85.31 3 THR B N 1
ATOM 730 C CA . THR B 1 3 ? 8.977 -4.188 -6.426 1 85.31 3 THR B CA 1
ATOM 731 C C . THR B 1 3 ? 9.25 -3.74 -4.992 1 85.31 3 THR B C 1
ATOM 733 O O . THR B 1 3 ? 8.312 -3.467 -4.234 1 85.31 3 THR B O 1
ATOM 736 N N . VAL B 1 4 ? 10.516 -3.602 -4.676 1 89.31 4 VAL B N 1
ATOM 737 C CA . VAL B 1 4 ? 10.867 -3.223 -3.312 1 89.31 4 VAL B CA 1
ATOM 738 C C . VAL B 1 4 ? 10.469 -1.771 -3.061 1 89.31 4 VAL B C 1
ATOM 740 O O . VAL B 1 4 ? 9.828 -1.46 -2.053 1 89.31 4 VAL B O 1
ATOM 743 N N . LYS B 1 5 ? 10.789 -0.899 -3.906 1 88.12 5 LYS B N 1
ATOM 744 C CA . LYS B 1 5 ? 10.445 0.515 -3.773 1 88.12 5 LYS B CA 1
ATOM 745 C C . LYS B 1 5 ? 8.938 0.72 -3.775 1 88.12 5 LYS B C 1
ATOM 747 O O . LYS B 1 5 ? 8.406 1.495 -2.977 1 88.12 5 LYS B O 1
ATOM 752 N N . ALA B 1 6 ? 8.32 0 -4.66 1 90.75 6 ALA B N 1
ATOM 753 C CA . ALA B 1 6 ? 6.863 0.094 -4.734 1 90.75 6 ALA B CA 1
ATOM 754 C C . ALA B 1 6 ? 6.219 -0.396 -3.441 1 90.75 6 ALA B C 1
ATOM 756 O O . ALA B 1 6 ? 5.348 0.274 -2.881 1 90.75 6 ALA B O 1
ATOM 757 N N . ALA B 1 7 ? 6.723 -1.517 -2.961 1 94.5 7 ALA B N 1
ATOM 758 C CA . ALA B 1 7 ? 6.164 -2.096 -1.741 1 94.5 7 ALA B CA 1
ATOM 759 C C . ALA B 1 7 ? 6.348 -1.156 -0.553 1 94.5 7 ALA B C 1
ATOM 761 O O . ALA B 1 7 ? 5.461 -1.033 0.294 1 94.5 7 ALA B O 1
ATOM 762 N N . ALA B 1 8 ? 7.438 -0.505 -0.525 1 93.06 8 ALA B N 1
ATOM 763 C CA . ALA B 1 8 ? 7.715 0.433 0.559 1 93.06 8 ALA B CA 1
ATOM 764 C C . ALA B 1 8 ? 6.738 1.604 0.537 1 93.06 8 ALA B C 1
ATOM 766 O O . ALA B 1 8 ? 6.242 2.027 1.585 1 93.06 8 ALA B O 1
ATOM 767 N N . LEU B 1 9 ? 6.5 2.078 -0.579 1 91.19 9 LEU B N 1
ATOM 768 C CA . LEU B 1 9 ? 5.539 3.168 -0.707 1 91.19 9 LEU B CA 1
ATOM 769 C C . LEU B 1 9 ? 4.141 2.703 -0.314 1 91.19 9 LEU B C 1
ATOM 771 O O . LEU B 1 9 ? 3.426 3.41 0.402 1 91.19 9 LEU B O 1
ATOM 775 N N . PHE B 1 10 ? 3.811 1.541 -0.788 1 94 10 PHE B N 1
ATOM 776 C CA . PHE B 1 10 ? 2.496 1.007 -0.456 1 94 10 PHE B CA 1
ATOM 777 C C . PHE B 1 10 ? 2.359 0.799 1.048 1 94 10 PHE B C 1
ATOM 779 O O . PHE B 1 10 ? 1.283 1.005 1.612 1 94 10 PHE B O 1
ATOM 786 N N . LYS B 1 11 ? 3.406 0.454 1.611 1 96.06 11 LYS B N 1
ATOM 787 C CA . LYS B 1 11 ? 3.41 0.288 3.062 1 96.06 11 LYS B CA 1
ATOM 788 C C . LYS B 1 11 ? 3.111 1.607 3.768 1 96.06 11 LYS B C 1
ATOM 790 O O . LYS B 1 11 ? 2.316 1.646 4.707 1 96.06 11 LYS B O 1
ATOM 795 N N . VAL B 1 12 ? 3.668 2.58 3.287 1 95.94 12 VAL B N 1
ATOM 796 C CA . VAL B 1 12 ? 3.463 3.902 3.871 1 95.94 12 VAL B CA 1
ATOM 797 C C . VAL B 1 12 ? 2.008 4.324 3.691 1 95.94 12 VAL B C 1
ATOM 799 O O . VAL B 1 12 ? 1.436 4.984 4.562 1 95.94 12 VAL B O 1
ATOM 802 N N . LEU B 1 13 ? 1.405 3.906 2.674 1 94.81 13 LEU B N 1
ATOM 803 C CA . LEU B 1 13 ? 0.069 4.363 2.309 1 94.81 13 LEU B CA 1
ATOM 804 C C . LEU B 1 13 ? -0.994 3.391 2.809 1 94.81 13 LEU B C 1
ATOM 806 O O . LEU B 1 13 ? -2.189 3.605 2.59 1 94.81 13 LEU B O 1
ATOM 810 N N . SER B 1 14 ? -0.583 2.391 3.506 1 96.75 14 SER B N 1
ATOM 811 C CA . SER B 1 14 ? -1.48 1.282 3.818 1 96.75 14 SER B CA 1
ATOM 812 C C . SER B 1 14 ? -2.258 1.547 5.105 1 96.75 14 SER B C 1
ATOM 814 O O . SER B 1 14 ? -2.965 0.667 5.602 1 96.75 14 SER B O 1
ATOM 816 N N . ASP B 1 15 ? -2.123 2.652 5.719 1 97.25 15 ASP B N 1
ATOM 817 C CA . ASP B 1 15 ? -2.836 3.027 6.934 1 97.25 15 ASP B CA 1
ATOM 818 C C . ASP B 1 15 ? -3.912 4.07 6.641 1 97.25 15 ASP B C 1
ATOM 820 O O . ASP B 1 15 ? -3.611 5.156 6.141 1 97.25 15 ASP B O 1
ATOM 824 N N . PRO B 1 16 ? -5.18 3.68 7.023 1 96.25 16 PRO B N 1
ATOM 825 C CA . PRO B 1 16 ? -6.27 4.598 6.684 1 96.25 16 PRO B CA 1
ATOM 826 C C . PRO B 1 16 ? -6.137 5.953 7.379 1 96.25 16 PRO B C 1
ATOM 828 O O . PRO B 1 16 ? -6.418 6.992 6.773 1 96.25 16 PRO B O 1
ATOM 831 N N . THR B 1 17 ? -5.762 5.957 8.586 1 96.69 17 THR B N 1
ATOM 832 C CA . THR B 1 17 ? -5.598 7.203 9.328 1 96.69 17 THR B CA 1
ATOM 833 C C . THR B 1 17 ? -4.492 8.055 8.719 1 96.69 17 THR B C 1
ATOM 835 O O . THR B 1 17 ? -4.648 9.266 8.562 1 96.69 17 THR B O 1
ATOM 838 N N . ARG B 1 18 ? -3.455 7.414 8.375 1 97.25 18 ARG B N 1
ATOM 839 C CA . ARG B 1 18 ? -2.332 8.109 7.754 1 97.25 18 ARG B CA 1
ATOM 840 C C . ARG B 1 18 ? -2.738 8.734 6.422 1 97.25 18 ARG B C 1
ATOM 842 O O . ARG B 1 18 ? -2.336 9.852 6.102 1 97.25 18 ARG B O 1
ATOM 849 N N . LEU B 1 19 ? -3.506 8.016 5.707 1 96.12 19 LEU B N 1
ATOM 850 C CA . LEU B 1 19 ? -3.996 8.547 4.438 1 96.12 19 LEU B CA 1
ATOM 851 C C . LEU B 1 19 ? -4.914 9.742 4.664 1 96.12 19 LEU B C 1
ATOM 853 O O . LEU B 1 19 ? -4.863 10.719 3.918 1 96.12 19 LEU B O 1
ATOM 857 N N . GLN B 1 20 ? -5.684 9.617 5.652 1 95.88 20 GLN B N 1
ATOM 858 C CA . GLN B 1 20 ? -6.574 10.734 5.973 1 95.88 20 GLN B CA 1
ATOM 859 C C . GLN B 1 20 ? -5.777 11.984 6.348 1 95.88 20 GLN B C 1
ATOM 861 O O . GLN B 1 20 ? -6.125 13.086 5.934 1 95.88 20 GLN B O 1
ATOM 866 N N . LEU B 1 21 ? -4.789 11.805 7.102 1 96.25 21 LEU B N 1
ATOM 867 C CA . LEU B 1 21 ? -3.92 12.914 7.48 1 96.25 21 LEU B CA 1
ATOM 868 C C . LEU B 1 21 ? -3.271 13.539 6.25 1 96.25 21 LEU B C 1
ATOM 870 O O . LEU B 1 21 ? -3.211 14.766 6.129 1 96.25 21 LEU B O 1
ATOM 874 N N . LEU B 1 22 ? -2.787 12.703 5.387 1 96.25 22 LEU B N 1
ATOM 875 C CA . LEU B 1 22 ? -2.164 13.172 4.152 1 96.25 22 LEU B CA 1
ATOM 876 C C . LEU B 1 22 ? -3.115 14.07 3.371 1 96.25 22 LEU B C 1
ATOM 878 O O . LEU B 1 22 ? -2.73 15.164 2.938 1 96.25 22 LEU B O 1
ATOM 882 N N . TYR B 1 23 ? -4.305 13.633 3.25 1 94.94 23 TYR B N 1
ATOM 883 C CA . TYR B 1 23 ? -5.285 14.391 2.479 1 94.94 23 TYR B CA 1
ATOM 884 C C . TYR B 1 23 ? -5.664 15.68 3.195 1 94.94 23 TYR B C 1
ATOM 886 O O . TYR B 1 23 ? -5.91 16.703 2.555 1 94.94 23 TYR B O 1
ATOM 894 N N . LEU B 1 24 ? -5.75 15.633 4.473 1 94.56 24 LEU B N 1
ATOM 895 C CA . LEU B 1 24 ? -6.035 16.844 5.238 1 94.56 24 LEU B CA 1
ATOM 896 C C . LEU B 1 24 ? -4.98 17.906 4.98 1 94.56 24 LEU B C 1
ATOM 898 O O . LEU B 1 24 ? -5.316 19.078 4.766 1 94.56 24 LEU B O 1
ATOM 902 N N . VAL B 1 25 ? -3.789 17.5 4.965 1 95.44 25 VAL B N 1
ATOM 903 C CA . VAL B 1 25 ? -2.695 18.438 4.699 1 95.44 25 VAL B CA 1
ATOM 904 C C . VAL B 1 25 ? -2.797 18.953 3.266 1 95.44 25 VAL B C 1
ATOM 906 O O . VAL B 1 25 ? -2.643 20.156 3.02 1 95.44 25 VAL B O 1
ATOM 909 N N . ALA B 1 26 ? -3.066 18.078 2.363 1 94.06 26 ALA B N 1
ATOM 910 C CA . ALA B 1 26 ? -3.15 18.438 0.95 1 94.06 26 ALA B CA 1
ATOM 911 C C . ALA B 1 26 ? -4.266 19.453 0.71 1 94.06 26 ALA B C 1
ATOM 913 O O . ALA B 1 26 ? -4.133 20.344 -0.139 1 94.06 26 ALA B O 1
ATOM 914 N N . GLU B 1 27 ? -5.312 19.328 1.415 1 92.06 27 GLU B N 1
ATOM 915 C CA . GLU B 1 27 ? -6.496 20.156 1.226 1 92.06 27 GLU B CA 1
ATOM 916 C C . GLU B 1 27 ? -6.344 21.516 1.931 1 92.06 27 GLU B C 1
ATOM 918 O O . GLU B 1 27 ? -7.133 22.422 1.705 1 92.06 27 GLU B O 1
ATOM 923 N N . ASN B 1 28 ? -5.379 21.562 2.76 1 89.44 28 ASN B N 1
ATOM 924 C CA . ASN B 1 28 ? -5.16 22.781 3.527 1 89.44 28 ASN B CA 1
ATOM 925 C C . ASN B 1 28 ? -3.758 23.344 3.303 1 89.44 28 ASN B C 1
ATOM 927 O O . ASN B 1 28 ? -2.891 23.219 4.172 1 89.44 28 ASN B O 1
ATOM 931 N N . PRO B 1 29 ? -3.646 24.031 2.281 1 77.19 29 PRO B N 1
ATOM 932 C CA . PRO B 1 29 ? -2.312 24.531 1.939 1 77.19 29 PRO B CA 1
ATOM 933 C C . PRO B 1 29 ? -1.771 25.531 2.967 1 77.19 29 PRO B C 1
ATOM 935 O O . PRO B 1 29 ? -0.554 25.688 3.094 1 77.19 29 PRO B O 1
ATOM 938 N N . GLU B 1 30 ? -2.611 26.344 3.752 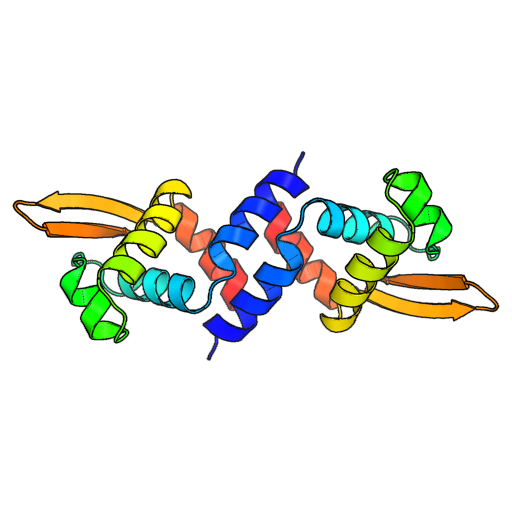1 76.5 30 GLU B N 1
ATOM 939 C CA . GLU B 1 30 ? -2.143 27.234 4.805 1 76.5 30 GLU B CA 1
ATOM 940 C C . GLU B 1 30 ? -1.562 26.453 5.977 1 76.5 30 GLU B C 1
ATOM 942 O O . GLU B 1 30 ? -1.35 27 7.059 1 76.5 30 GLU B O 1
ATOM 947 N N . ARG B 1 31 ? -0.825 25.688 5.875 1 78.75 31 ARG B N 1
ATOM 948 C CA . ARG B 1 31 ? -0.041 24.719 6.637 1 78.75 31 ARG B CA 1
ATOM 949 C C . ARG B 1 31 ? -0.726 24.375 7.957 1 78.75 31 ARG B C 1
ATOM 951 O O . ARG B 1 31 ? -1.156 25.266 8.688 1 78.75 31 ARG B O 1
ATOM 958 N N . LEU B 1 32 ? -1.064 23.172 8.203 1 91.19 32 LEU B N 1
ATOM 959 C CA . LEU B 1 32 ? -1.643 22.578 9.406 1 91.19 32 LEU B CA 1
ATOM 960 C C . LEU B 1 32 ? -0.55 22.172 10.391 1 91.19 32 LEU B C 1
ATOM 962 O O . LEU B 1 32 ? 0.493 21.656 9.984 1 91.19 32 LEU B O 1
ATOM 966 N N . CYS B 1 33 ? -0.811 22.5 11.672 1 92.94 33 CYS B N 1
ATOM 967 C CA . CYS B 1 33 ? 0.127 22.031 12.695 1 92.94 33 CYS B CA 1
ATOM 968 C C . CYS B 1 33 ? -0.361 20.75 13.336 1 92.94 33 CYS B C 1
ATOM 970 O O . CYS B 1 33 ? -1.472 20.297 13.062 1 92.94 33 CYS B O 1
ATOM 972 N N .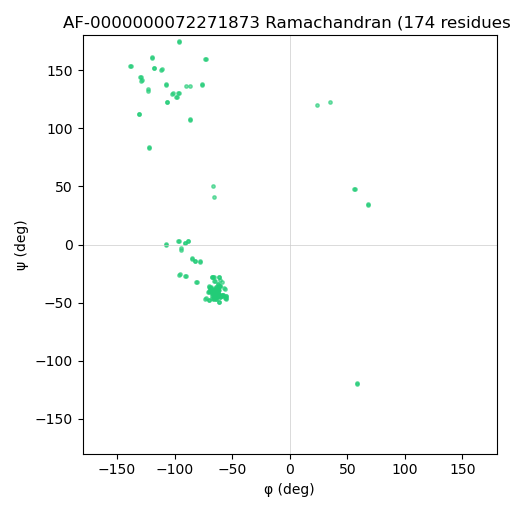 CYS B 1 34 ? 0.466 20.125 14.234 1 93.88 34 CYS B N 1
ATOM 973 C CA . CYS B 1 34 ? 0.179 18.859 14.883 1 93.88 34 CYS B CA 1
ATOM 974 C C . CYS B 1 34 ? -1.117 18.938 15.688 1 93.88 34 CYS B C 1
ATOM 976 O O . CYS B 1 34 ? -1.885 17.969 15.719 1 93.88 34 CYS B O 1
ATOM 978 N N . VAL B 1 35 ? -1.412 20.094 16.219 1 94.19 35 VAL B N 1
ATOM 979 C CA . VAL B 1 35 ? -2.613 20.266 17.016 1 94.19 35 VAL B CA 1
ATOM 980 C C . VAL B 1 35 ? -3.848 20.25 16.125 1 94.19 35 VAL B C 1
ATOM 982 O O . VAL B 1 35 ? -4.836 19.578 16.438 1 94.19 35 VAL B O 1
ATOM 985 N N . ASP B 1 36 ? -3.801 20.969 15.047 1 95.31 36 ASP B N 1
ATOM 986 C CA . ASP B 1 36 ? -4.895 20.984 14.086 1 95.31 36 ASP B CA 1
ATOM 987 C C . ASP B 1 36 ? -5.227 19.562 13.609 1 95.31 36 ASP B C 1
ATOM 989 O O . ASP B 1 36 ? -6.398 19.203 13.523 1 95.31 36 ASP B O 1
ATOM 993 N N . LEU B 1 37 ? -4.238 18.828 13.32 1 95.94 37 LEU B N 1
ATOM 994 C CA . LEU B 1 37 ? -4.398 17.484 12.773 1 95.94 37 LEU B CA 1
ATOM 995 C C . LEU B 1 37 ? -5.016 16.562 13.812 1 95.94 37 LEU B C 1
ATOM 997 O O . LEU B 1 37 ? -5.941 15.805 13.5 1 95.94 37 LEU B O 1
ATOM 1001 N N . SER B 1 38 ? -4.508 16.625 15.008 1 96.75 38 SER B N 1
ATOM 1002 C CA . SER B 1 38 ? -5.016 15.805 16.094 1 96.75 38 SER B CA 1
ATOM 1003 C C . SER B 1 38 ? -6.5 16.047 16.344 1 96.75 38 SER B C 1
ATOM 1005 O O . SER B 1 38 ? -7.277 15.109 16.484 1 96.75 38 SER B O 1
ATOM 1007 N N . GLU B 1 39 ? -6.859 17.281 16.328 1 95.88 39 GLU B N 1
ATOM 1008 C CA . GLU B 1 39 ? -8.25 17.672 16.578 1 95.88 39 GLU B CA 1
ATOM 1009 C C . GLU B 1 39 ? -9.141 17.281 15.406 1 95.88 39 GLU B C 1
ATOM 1011 O O . GLU B 1 39 ? -10.258 16.797 15.602 1 95.88 39 GLU B O 1
ATOM 1016 N N . ALA B 1 40 ? -8.648 17.469 14.242 1 94.81 40 ALA B N 1
ATOM 1017 C CA . ALA B 1 40 ? -9.445 17.234 13.039 1 94.81 40 ALA B CA 1
ATOM 1018 C C . ALA B 1 40 ? -9.836 15.773 12.914 1 94.81 40 ALA B C 1
ATOM 1020 O O . ALA B 1 40 ? -10.945 15.453 12.484 1 94.81 40 ALA B O 1
ATOM 1021 N N . LEU B 1 41 ? -8.914 14.828 13.312 1 95.19 41 LEU B N 1
ATOM 1022 C CA . LEU B 1 41 ? -9.188 13.406 13.125 1 95.19 41 LEU B CA 1
ATOM 1023 C C . LEU B 1 41 ? -9.484 12.734 14.461 1 95.19 41 LEU B C 1
ATOM 1025 O O . LEU B 1 41 ? -9.781 11.539 14.508 1 95.19 41 LEU B O 1
ATOM 1029 N N . ALA B 1 42 ? -9.445 13.5 15.523 1 97 42 ALA B N 1
ATOM 1030 C CA . ALA B 1 42 ? -9.695 12.984 16.875 1 97 42 ALA B CA 1
ATOM 1031 C C . ALA B 1 42 ? -8.742 11.844 17.203 1 97 42 ALA B C 1
ATOM 1033 O O . ALA B 1 42 ? -9.172 10.789 17.672 1 97 42 ALA B O 1
ATOM 1034 N N . VAL B 1 43 ? -7.516 12.023 16.953 1 96.5 43 VAL B N 1
ATOM 1035 C CA . VAL B 1 43 ? -6.449 11.094 17.297 1 96.5 43 VAL B CA 1
ATOM 1036 C C . VAL B 1 43 ? -5.453 11.781 18.234 1 96.5 43 VAL B C 1
ATOM 1038 O O . VAL B 1 43 ? -5.41 13.008 18.312 1 96.5 43 VAL B O 1
ATOM 1041 N N . SER B 1 44 ? -4.68 10.977 18.922 1 96.69 44 SER B N 1
ATOM 1042 C CA . SER B 1 44 ? -3.744 11.516 19.906 1 96.69 44 SER B CA 1
ATOM 1043 C C . SER B 1 44 ? -2.564 12.203 19.219 1 96.69 44 SER B C 1
ATOM 1045 O O . SER B 1 44 ? -2.254 11.922 18.062 1 96.69 44 SER B O 1
ATOM 1047 N N . ALA B 1 45 ? -1.912 13.062 19.969 1 94.94 45 ALA B N 1
ATOM 1048 C CA . ALA B 1 45 ? -0.731 13.766 19.469 1 94.94 45 ALA B CA 1
ATOM 1049 C C . ALA B 1 45 ? 0.386 12.789 19.125 1 94.94 45 ALA B C 1
ATOM 1051 O O . ALA B 1 45 ? 1.019 12.914 18.062 1 94.94 45 ALA B O 1
ATOM 1052 N N . PRO B 1 46 ? 0.638 11.766 19.953 1 96.31 46 PRO B N 1
ATOM 1053 C CA . PRO B 1 46 ? 1.661 10.789 19.578 1 96.31 46 PRO B CA 1
ATOM 1054 C C . PRO B 1 46 ? 1.329 10.062 18.266 1 96.31 46 PRO B C 1
ATOM 1056 O O . PRO B 1 46 ? 2.227 9.766 17.469 1 96.31 46 PRO B O 1
ATOM 1059 N N . THR B 1 47 ? 0.058 9.805 18.031 1 96.88 47 THR B N 1
ATOM 1060 C CA . THR B 1 47 ? -0.384 9.156 16.812 1 96.88 47 THR B CA 1
ATOM 1061 C C . THR B 1 47 ? -0.116 10.047 15.602 1 96.88 47 THR B C 1
ATOM 1063 O O . THR B 1 47 ? 0.419 9.586 14.586 1 96.88 47 THR B O 1
ATOM 1066 N N . VAL B 1 48 ? -0.439 11.25 15.727 1 97.25 48 VAL B N 1
ATOM 1067 C CA . VAL B 1 48 ? -0.195 12.203 14.648 1 97.25 48 VAL B CA 1
ATOM 1068 C C . VAL B 1 48 ? 1.304 12.297 14.375 1 97.25 48 VAL B C 1
ATOM 1070 O O . VAL B 1 48 ? 1.734 12.234 13.219 1 97.25 48 VAL B O 1
ATOM 1073 N N . THR B 1 49 ? 2.035 12.477 15.414 1 95.88 49 THR B N 1
ATOM 1074 C CA . THR B 1 49 ? 3.48 12.609 15.273 1 95.88 49 THR B CA 1
ATOM 1075 C C . THR B 1 49 ? 4.07 11.398 14.555 1 95.88 49 THR B C 1
ATOM 1077 O O . THR B 1 49 ? 4.855 11.547 13.617 1 95.88 49 THR B O 1
ATOM 1080 N N . HIS B 1 50 ? 3.66 10.227 14.953 1 97.44 50 HIS B N 1
ATOM 1081 C CA . HIS B 1 50 ? 4.164 8.992 14.359 1 97.44 50 HIS B CA 1
ATOM 1082 C C . HIS B 1 50 ? 3.789 8.898 12.883 1 97.44 50 HIS B C 1
ATOM 1084 O O . HIS B 1 50 ? 4.637 8.609 12.039 1 97.44 50 HIS B O 1
ATOM 1090 N N . HIS B 1 51 ? 2.59 9.203 12.578 1 98.06 51 HIS B N 1
ATOM 1091 C CA . HIS B 1 51 ? 2.127 9.102 11.195 1 98.06 51 HIS B CA 1
ATOM 1092 C C . HIS B 1 51 ? 2.779 10.172 10.32 1 98.06 51 HIS B C 1
ATOM 1094 O O . HIS B 1 51 ? 3.189 9.883 9.195 1 98.06 51 HIS B O 1
ATOM 1100 N N . MET B 1 52 ? 2.893 11.297 10.836 1 97.44 52 MET B N 1
ATOM 1101 C CA . MET B 1 52 ? 3.471 12.391 10.062 1 97.44 52 MET B CA 1
ATOM 1102 C C . MET B 1 52 ? 4.957 12.156 9.812 1 97.44 52 MET B C 1
ATOM 1104 O O . MET B 1 52 ? 5.48 12.516 8.758 1 97.44 52 MET B O 1
ATOM 1108 N N . LYS B 1 53 ? 5.594 11.602 10.781 1 97.44 53 LYS B N 1
ATOM 1109 C CA . LYS B 1 53 ? 6.992 11.234 10.578 1 97.44 53 LYS B CA 1
ATOM 1110 C C . LYS B 1 53 ? 7.137 10.25 9.422 1 97.44 53 LYS B C 1
ATOM 1112 O O . LYS B 1 53 ? 8.016 10.406 8.57 1 97.44 53 LYS B O 1
ATOM 1117 N N . LYS B 1 54 ? 6.332 9.289 9.352 1 97.69 54 LYS B N 1
ATOM 1118 C CA . LYS B 1 54 ? 6.367 8.305 8.281 1 97.69 54 LYS B CA 1
ATOM 1119 C C . LYS B 1 54 ? 6.109 8.953 6.922 1 97.69 54 LYS B C 1
ATOM 1121 O O . LYS B 1 54 ? 6.766 8.625 5.934 1 97.69 54 LYS B O 1
ATOM 1126 N N . LEU B 1 55 ? 5.168 9.844 6.879 1 97.62 55 LEU B N 1
ATOM 1127 C CA . LEU B 1 55 ? 4.848 10.547 5.641 1 97.62 55 LEU B CA 1
ATOM 1128 C C . LEU B 1 55 ? 6.004 11.438 5.203 1 97.62 55 LEU B C 1
ATOM 1130 O O . LEU B 1 55 ? 6.309 11.531 4.012 1 97.62 55 LEU B O 1
ATOM 1134 N N . ALA B 1 56 ? 6.609 12.039 6.199 1 96.81 56 ALA B N 1
ATOM 1135 C CA . ALA B 1 56 ? 7.766 12.891 5.902 1 96.81 56 ALA B CA 1
ATOM 1136 C C . ALA B 1 56 ? 8.945 12.055 5.41 1 96.81 56 ALA B C 1
ATOM 1138 O O . ALA B 1 56 ? 9.609 12.43 4.441 1 96.81 56 ALA B O 1
ATOM 1139 N N . ASP B 1 57 ? 9.188 10.906 6.031 1 96.5 57 ASP B N 1
ATOM 1140 C CA . ASP B 1 57 ? 10.266 10.016 5.641 1 96.5 57 ASP B CA 1
ATOM 1141 C C . ASP B 1 57 ? 10.078 9.516 4.211 1 96.5 57 ASP B C 1
ATOM 1143 O O . ASP B 1 57 ? 11.055 9.25 3.502 1 96.5 57 ASP B O 1
ATOM 1147 N N . ALA B 1 58 ? 8.867 9.438 3.781 1 95.56 58 ALA B N 1
ATOM 1148 C CA . ALA B 1 58 ? 8.539 8.984 2.432 1 95.56 58 ALA B CA 1
ATOM 1149 C C . ALA B 1 58 ? 8.477 10.164 1.46 1 95.56 58 ALA B C 1
ATOM 1151 O O . ALA B 1 58 ? 8.078 10 0.305 1 95.56 58 ALA B O 1
ATOM 1152 N N . ASN B 1 59 ? 8.719 11.297 1.904 1 95.62 59 ASN B N 1
ATOM 1153 C CA . ASN B 1 59 ? 8.758 12.523 1.105 1 95.62 59 ASN B CA 1
ATOM 1154 C C . ASN B 1 59 ? 7.371 12.891 0.582 1 95.62 59 ASN B C 1
ATOM 1156 O O . ASN B 1 59 ? 7.238 13.383 -0.539 1 95.62 59 ASN B O 1
ATOM 1160 N N . LEU B 1 60 ? 6.406 12.648 1.313 1 96.19 60 LEU B N 1
ATOM 1161 C CA . LEU B 1 60 ? 5.047 13.008 0.927 1 96.19 60 LEU B CA 1
ATOM 1162 C C . LEU B 1 60 ? 4.641 14.344 1.548 1 96.19 60 LEU B C 1
ATOM 1164 O O . LEU B 1 60 ? 3.789 15.047 1.006 1 96.19 60 LEU B O 1
ATOM 1168 N N . VAL B 1 61 ? 5.289 14.641 2.68 1 96.94 61 VAL B N 1
ATOM 1169 C CA . VAL B 1 61 ? 5.09 15.922 3.355 1 96.94 61 VAL B CA 1
ATOM 1170 C C . VAL B 1 61 ? 6.434 16.469 3.84 1 96.94 61 VAL B C 1
ATOM 1172 O O . VAL B 1 61 ? 7.391 15.711 4.004 1 96.94 61 VAL B O 1
ATOM 1175 N N . THR B 1 62 ? 6.465 17.734 3.947 1 96 62 THR B N 1
ATOM 1176 C CA . THR B 1 62 ? 7.598 18.391 4.59 1 96 62 THR B CA 1
ATOM 1177 C C . THR B 1 62 ? 7.207 18.922 5.961 1 96 62 THR B C 1
ATOM 1179 O O . THR B 1 62 ? 6.121 19.484 6.125 1 96 62 THR B O 1
ATOM 1182 N N . ARG B 1 63 ? 8.086 18.719 6.891 1 95.06 63 ARG B N 1
ATOM 1183 C CA . ARG B 1 63 ? 7.871 19.203 8.25 1 95.06 63 ARG B CA 1
ATOM 1184 C C . ARG B 1 63 ? 8.664 20.484 8.516 1 95.06 63 ARG B C 1
ATOM 1186 O O . ARG B 1 63 ? 9.852 20.547 8.203 1 95.06 63 ARG B O 1
ATOM 1193 N N . HIS B 1 64 ? 7.98 21.516 9.055 1 93.56 64 HIS B N 1
ATOM 1194 C CA . HIS B 1 64 ? 8.602 22.781 9.469 1 93.56 64 HIS B CA 1
ATOM 1195 C C . HIS B 1 64 ? 8.328 23.062 10.938 1 93.56 64 HIS B C 1
ATOM 1197 O O . HIS B 1 64 ? 7.191 22.938 11.398 1 93.56 64 HIS B O 1
ATOM 1203 N N . LYS B 1 65 ? 9.375 23.406 11.594 1 93.62 65 LYS B N 1
ATOM 1204 C CA . LYS B 1 65 ? 9.195 23.766 13 1 93.62 65 LYS B CA 1
ATOM 1205 C C . LYS B 1 65 ? 9.07 25.266 13.172 1 93.62 65 LYS B C 1
ATOM 1207 O O . LYS B 1 65 ? 9.852 26.047 12.609 1 93.62 65 LYS B O 1
ATOM 1212 N N . ARG B 1 66 ? 8.117 25.688 13.844 1 91 66 ARG B N 1
ATOM 1213 C CA . ARG B 1 66 ? 7.902 27.078 14.211 1 91 66 ARG B CA 1
ATOM 1214 C C . ARG B 1 66 ? 7.605 27.203 15.703 1 91 66 ARG B C 1
ATOM 1216 O O . ARG B 1 66 ? 6.504 26.891 16.156 1 91 66 ARG B O 1
ATOM 1223 N N . GLY B 1 67 ? 8.57 27.812 16.375 1 93.75 67 GLY B N 1
ATOM 1224 C CA . GLY B 1 67 ? 8.391 27.859 17.812 1 93.75 67 GLY B CA 1
ATOM 1225 C C . GLY B 1 67 ? 8.266 26.469 18.438 1 93.75 67 GLY B C 1
ATOM 1226 O O . GLY B 1 67 ? 9.148 25.625 18.281 1 93.75 67 GLY B O 1
ATOM 1227 N N . LYS B 1 68 ? 7.152 26.25 19.062 1 91.44 68 LYS B N 1
ATOM 1228 C CA . LYS B 1 68 ? 6.93 25 19.781 1 91.44 68 LYS B CA 1
ATOM 1229 C C . LYS B 1 68 ? 6.207 23.984 18.906 1 91.44 68 LYS B C 1
ATOM 1231 O O . LYS B 1 68 ? 6.062 22.828 19.281 1 91.44 68 LYS B O 1
ATOM 1236 N N . TRP B 1 69 ? 5.844 24.453 17.719 1 91.31 69 TRP B N 1
ATOM 1237 C CA . TRP B 1 69 ? 4.922 23.594 16.984 1 91.31 69 TRP B CA 1
ATOM 1238 C C . TRP B 1 69 ? 5.543 23.109 15.672 1 91.31 69 TRP B C 1
ATOM 1240 O O . TRP B 1 69 ? 6.387 23.797 15.086 1 91.31 69 TRP B O 1
ATOM 1250 N N . ALA B 1 70 ? 5.023 21.891 15.281 1 94.56 70 ALA B N 1
ATOM 1251 C CA . ALA B 1 70 ? 5.375 21.328 13.984 1 94.56 70 ALA B CA 1
ATOM 1252 C C . ALA B 1 70 ? 4.281 21.594 12.953 1 94.56 70 ALA B C 1
ATOM 1254 O O . ALA B 1 70 ? 3.104 21.328 13.203 1 94.56 70 ALA B O 1
ATOM 1255 N N . TYR B 1 71 ? 4.727 22.219 11.75 1 95 71 TYR B N 1
ATOM 1256 C CA . TYR B 1 71 ? 3.822 22.484 10.633 1 95 71 TYR B CA 1
ATOM 1257 C C . TYR B 1 71 ? 4.168 21.594 9.438 1 95 71 TYR B C 1
ATOM 1259 O O . TYR B 1 71 ? 5.332 21.266 9.227 1 95 71 TYR B O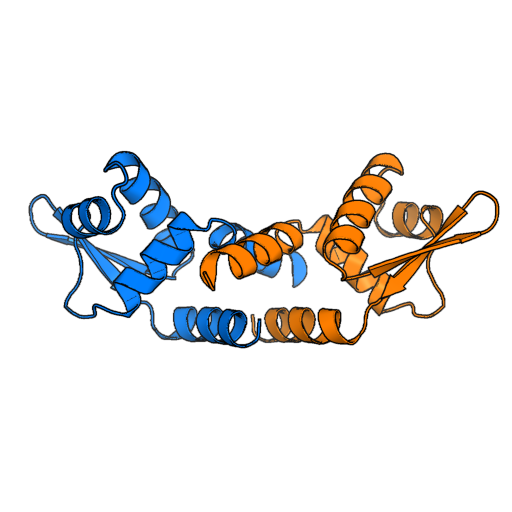 1
ATOM 1267 N N . TYR B 1 72 ? 3.082 21.297 8.633 1 95.69 72 TYR B N 1
ATOM 1268 C CA . TYR B 1 72 ? 3.281 20.328 7.551 1 95.69 72 TYR B CA 1
ATOM 1269 C C . TYR B 1 72 ? 2.775 20.891 6.227 1 95.69 72 TYR B C 1
ATOM 1271 O O . TYR B 1 72 ? 1.729 21.547 6.184 1 95.69 72 TYR B O 1
ATOM 1279 N N . GLU B 1 73 ? 3.596 20.562 5.234 1 95 73 GLU B N 1
ATOM 1280 C CA . GLU B 1 73 ? 3.264 20.953 3.867 1 95 73 GLU B CA 1
ATOM 1281 C C . GLU B 1 73 ? 3.34 19.75 2.92 1 95 73 GLU B C 1
ATOM 1283 O O . GLU B 1 73 ? 4.25 18.922 3.021 1 95 73 GLU B O 1
ATOM 1288 N N . ILE B 1 74 ? 2.41 19.797 1.98 1 96.25 74 ILE B N 1
ATOM 1289 C CA . ILE B 1 74 ? 2.35 18.703 1.022 1 96.25 74 ILE B CA 1
ATOM 1290 C C . ILE B 1 74 ? 3.475 18.844 -0 1 96.25 74 ILE B C 1
ATOM 1292 O O . ILE B 1 74 ? 3.777 19.953 -0.445 1 96.25 74 ILE B O 1
ATOM 1296 N N . VAL B 1 75 ? 4.09 17.703 -0.299 1 95.06 75 VAL B N 1
ATOM 1297 C CA . VAL B 1 75 ? 4.977 17.656 -1.458 1 95.06 75 VAL B CA 1
ATOM 1298 C C . VAL B 1 75 ? 4.168 17.344 -2.715 1 95.06 75 VAL B C 1
ATOM 1300 O O . VAL B 1 75 ? 3.826 16.188 -2.971 1 95.06 75 VAL B O 1
ATOM 1303 N N . ASN B 1 76 ? 3.984 18.234 -3.518 1 92.69 76 ASN B N 1
ATOM 1304 C CA . ASN B 1 76 ? 2.967 18.219 -4.562 1 92.69 76 ASN B CA 1
ATOM 1305 C C . ASN B 1 76 ? 3.223 17.094 -5.566 1 92.69 76 ASN B C 1
ATOM 1307 O O . ASN B 1 76 ? 2.312 16.344 -5.906 1 92.69 76 ASN B O 1
ATOM 1311 N N . ASP B 1 77 ? 4.406 16.969 -6 1 90.06 77 ASP B N 1
ATOM 1312 C CA . ASP B 1 77 ? 4.711 16 -7.047 1 90.06 77 ASP B CA 1
ATOM 1313 C C . ASP B 1 77 ? 4.461 14.57 -6.559 1 90.06 77 ASP B C 1
ATOM 1315 O O . ASP B 1 77 ? 3.85 13.766 -7.266 1 90.06 77 ASP B O 1
ATOM 1319 N N . GLU B 1 78 ? 4.906 14.344 -5.395 1 89.62 78 GLU B N 1
ATOM 1320 C CA . GLU B 1 78 ? 4.734 13.008 -4.832 1 89.62 78 GLU B CA 1
ATOM 1321 C C . GLU B 1 78 ? 3.268 12.727 -4.508 1 89.62 78 GLU B C 1
ATOM 1323 O O . GLU B 1 78 ? 2.768 11.625 -4.754 1 89.62 78 GLU B O 1
ATOM 1328 N N . PHE B 1 79 ? 2.613 13.695 -4.086 1 92 79 PHE B N 1
ATOM 1329 C CA . PHE B 1 79 ? 1.196 13.555 -3.771 1 92 79 PHE B CA 1
ATOM 1330 C C . PHE B 1 79 ? 0.381 13.32 -5.039 1 92 79 PHE B C 1
ATOM 1332 O O . PHE B 1 79 ? -0.577 12.539 -5.031 1 92 79 PHE B O 1
ATOM 1339 N N . ALA B 1 80 ? 0.725 14 -6.008 1 89.06 80 ALA B N 1
ATOM 1340 C CA . ALA B 1 80 ? -0 13.836 -7.266 1 89.06 80 ALA B CA 1
ATOM 1341 C C . ALA B 1 80 ? 0.024 12.383 -7.73 1 89.06 80 ALA B C 1
ATOM 1343 O O . ALA B 1 80 ? -0.981 11.867 -8.227 1 89.06 80 ALA B O 1
ATOM 1344 N N . ARG B 1 81 ? 1.093 11.797 -7.527 1 84.38 81 ARG B N 1
ATOM 1345 C CA . ARG B 1 81 ? 1.237 10.391 -7.906 1 84.38 81 ARG B CA 1
ATOM 1346 C C . ARG B 1 81 ? 0.331 9.5 -7.066 1 84.38 81 ARG B C 1
ATOM 1348 O O . ARG B 1 81 ? -0.39 8.656 -7.602 1 84.38 81 ARG B O 1
ATOM 1355 N N . VAL B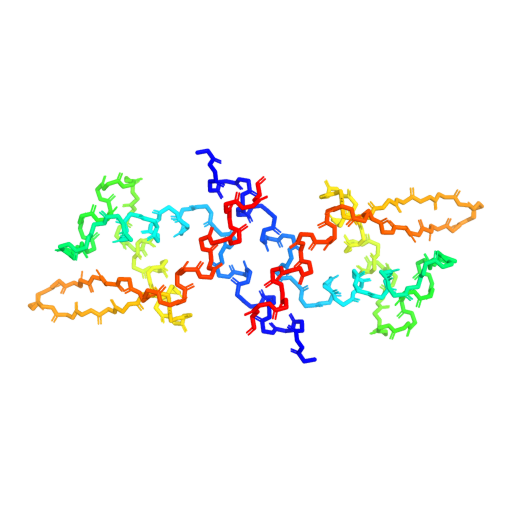 1 82 ? 0.375 9.75 -5.789 1 87.75 82 VAL B N 1
ATOM 1356 C CA . VAL B 1 82 ? -0.43 8.961 -4.859 1 87.75 82 VAL B CA 1
ATOM 1357 C C . VAL B 1 82 ? -1.913 9.211 -5.121 1 87.75 82 VAL B C 1
ATOM 1359 O O . VAL B 1 82 ? -2.715 8.273 -5.148 1 87.75 82 VAL B O 1
ATOM 1362 N N . HIS B 1 83 ? -2.227 10.438 -5.355 1 88.31 83 HIS B N 1
ATOM 1363 C CA . HIS B 1 83 ? -3.609 10.828 -5.598 1 88.31 83 HIS B CA 1
ATOM 1364 C C . HIS B 1 83 ? -4.156 10.164 -6.859 1 88.31 83 HIS B C 1
ATOM 1366 O O . HIS B 1 83 ? -5.312 9.734 -6.891 1 88.31 83 HIS B O 1
ATOM 1372 N N . GLU B 1 84 ? -3.371 10.156 -7.805 1 82.69 84 GLU B N 1
ATOM 1373 C CA . GLU B 1 84 ? -3.789 9.523 -9.055 1 82.69 84 GLU B CA 1
ATOM 1374 C C . GLU B 1 84 ? -4.055 8.031 -8.852 1 82.69 84 GLU B C 1
ATOM 1376 O O . GLU B 1 84 ? -5.008 7.484 -9.406 1 82.69 84 GLU B O 1
ATOM 1381 N N . LEU B 1 85 ? -3.189 7.48 -8.039 1 76.81 85 LEU B N 1
ATOM 1382 C CA . LEU B 1 85 ? -3.336 6.062 -7.727 1 76.81 85 LEU B CA 1
ATOM 1383 C C . LEU B 1 85 ? -4.668 5.789 -7.039 1 76.81 85 LEU B C 1
ATOM 1385 O O . LEU B 1 85 ? -5.359 4.824 -7.367 1 76.81 85 LEU B O 1
ATOM 1389 N N . ILE B 1 86 ? -5.086 6.637 -6.188 1 82.75 86 ILE B N 1
ATOM 1390 C CA . ILE B 1 86 ? -6.27 6.453 -5.352 1 82.75 86 ILE B CA 1
ATOM 1391 C C . ILE B 1 86 ? -7.523 6.801 -6.156 1 82.75 86 ILE B C 1
ATOM 1393 O O . ILE B 1 86 ? -8.562 6.156 -5.996 1 82.75 86 ILE B O 1
ATOM 1397 N N . ARG B 1 87 ? -7.391 7.699 -7.02 1 79.62 87 ARG B N 1
ATOM 1398 C CA . ARG B 1 87 ? -8.523 8.133 -7.828 1 79.62 87 ARG B CA 1
ATOM 1399 C C . ARG B 1 87 ? -8.969 7.023 -8.781 1 79.62 87 ARG B C 1
ATOM 1401 O O . ARG B 1 87 ? -10.156 6.926 -9.117 1 79.62 87 ARG B O 1
ATOM 1408 N N . THR B 1 88 ? -8.078 6.246 -9.117 1 69.5 88 THR B N 1
ATOM 1409 C CA . THR B 1 88 ? -8.391 5.191 -10.078 1 69.5 88 THR B CA 1
ATOM 1410 C C . THR B 1 88 ? -8.984 3.979 -9.367 1 69.5 88 THR B C 1
ATOM 1412 O O . THR B 1 88 ? -9.492 3.061 -10.016 1 69.5 88 THR B O 1
ATOM 1415 N N . LEU B 1 89 ? -8.906 3.961 -8.086 1 67.62 89 LEU B N 1
ATOM 1416 C CA . LEU B 1 89 ? -9.43 2.824 -7.336 1 67.62 89 LEU B CA 1
ATOM 1417 C C . LEU B 1 89 ? -10.93 2.988 -7.078 1 67.62 89 LEU B C 1
ATOM 1419 O O . LEU B 1 89 ? -11.672 2.008 -7.082 1 67.62 89 LEU B O 1
#

Solvent-accessible surface area (backbone atoms only — not comparable to full-atom values): 9594 Å² total; per-residue (Å²): 117,73,45,51,60,46,6,52,52,22,47,68,46,30,36,42,67,48,42,49,51,52,49,52,34,58,74,33,76,87,47,45,37,58,65,56,53,17,64,74,70,70,46,52,62,70,57,46,54,55,44,50,48,53,38,33,75,68,52,39,29,44,80,43,78,53,91,94,40,51,30,37,41,59,30,62,72,53,40,51,54,53,48,53,51,53,71,73,104,118,72,44,51,60,45,7,52,52,23,46,67,45,29,36,42,68,48,43,49,50,51,50,52,33,58,76,34,78,86,46,44,35,58,64,56,50,18,62,73,69,70,47,52,61,69,55,45,52,54,44,49,49,54,37,33,75,67,51,40,31,46,81,42,79,54,92,93,41,50,31,36,41,60,30,62,74,53,40,51,54,52,49,53,50,53,70,72,105

Radius of gyration: 18.85 Å; Cα contacts (8 Å, |Δi|>4): 226; chains: 2; bounding box: 29×60×39 Å

Sequence (178 aa):
MQTVKAAALFKVLSDPTRLQLLYLVAENPERLCCVDLSEALAVSAPTVTHHMKKLADANLVTRHKRGKWAYYEIVNDEFARVHELIRTLMQTVKAAALFKVLSDPTRLQLLYLVAENPERLCCVDLSEALAVSAPTVTHHMKKLADANLVTRHKRGKWAYYEIVNDEFARVHELIRTL

Nearest PDB structures (foldseek):
  6j05-assembly1_A  TM=8.456E-01  e=1.999E-05  Acidithiobacillus ferrooxidans
  2d1h-assembly1_B  TM=7.670E-01  e=4.142E-04  Sulfurisphaera tokodaii str. 7
  3fm5-assembly3_B  TM=7.902E-01  e=4.157E-03  Rhodococcus jostii RHA1
  4a6d-assembly1_A  TM=7.791E-01  e=2.990E-03  Homo sapiens
  3fm5-assembly3_C  TM=7.441E-01  e=1.772E-02  Rhodococcus jostii RHA1

Organism: Corynebacterium diphtheriae (strain ATCC 700971 / NCTC 13129 / Biotype gravis) (NCBI:txid257309)

InterPro domains:
  IPR001845 HTH ArsR-type DNA-binding domain [PF01022] (15-62)
  IPR001845 HTH ArsR-type DNA-binding domain [PR00778] (10-25)
  IPR001845 HTH ArsR-type DNA-binding domain [PR00778] (31-42)
  IPR001845 HTH ArsR-type DNA-binding domain [PR00778] (44-59)
  IPR001845 HTH ArsR-type DNA-binding domain [PR00778] (59-74)
  IPR001845 HTH ArsR-type DNA-binding domain [PS50987] (1-89)
  IPR001845 HTH ArsR-type DNA-binding domain [SM00418] (8-88)
  IPR011991 ArsR-like helix-turn-helix domain [cd00090] (10-82)
  IPR036388 Winged helix-like DNA-binding domain superfamily [G3DSA:1.10.10.10] (1-88)
  IPR036390 Winged helix DNA-binding domain superfamily [SSF46785] (3-86)
  IPR051081 HTH-type Metal-responsive Transcriptional Regulators [PTHR33154] (5-87)